Protein AF-A0A9W5RAD9-F1 (afdb_monomer_lite)

Structure (mmCIF, N/CA/C/O backbone):
data_AF-A0A9W5RAD9-F1
#
_entry.id   AF-A0A9W5RAD9-F1
#
loop_
_atom_site.group_PDB
_atom_site.id
_atom_site.type_symbol
_atom_site.label_atom_id
_atom_site.label_alt_id
_atom_site.label_comp_id
_atom_site.label_asym_id
_atom_site.label_entity_id
_atom_site.label_seq_id
_atom_site.pdbx_PDB_ins_code
_atom_site.Cartn_x
_atom_site.Cartn_y
_atom_site.Cartn_z
_atom_site.occupancy
_atom_site.B_iso_or_equiv
_atom_site.auth_seq_id
_atom_site.auth_comp_id
_atom_site.auth_asym_id
_atom_site.auth_atom_id
_atom_site.pdbx_PDB_model_num
ATOM 1 N N . MET A 1 1 ? -6.663 -8.500 -6.850 1.00 55.84 1 MET A N 1
ATOM 2 C CA . MET A 1 1 ? -5.506 -7.628 -6.579 1.00 55.84 1 MET A CA 1
ATOM 3 C C . MET A 1 1 ? -5.971 -6.633 -5.543 1.00 55.84 1 MET A C 1
ATOM 5 O O . MET A 1 1 ? -7.131 -6.242 -5.616 1.00 55.84 1 MET A O 1
ATOM 9 N N . SER A 1 2 ? -5.148 -6.354 -4.538 1.00 76.00 2 SER A N 1
ATOM 10 C CA . SER A 1 2 ? -5.442 -5.313 -3.553 1.00 76.00 2 SER A CA 1
ATOM 11 C C . SER A 1 2 ? -5.322 -3.934 -4.204 1.00 76.00 2 SER A C 1
ATOM 13 O O . SER A 1 2 ? -4.624 -3.770 -5.207 1.00 76.00 2 SER A O 1
ATOM 15 N N . GLU A 1 3 ? -5.977 -2.931 -3.631 1.00 85.19 3 GLU A N 1
ATOM 16 C CA . GLU A 1 3 ? -5.869 -1.535 -4.061 1.00 85.19 3 GLU A CA 1
ATOM 17 C C . GLU A 1 3 ? -4.415 -1.030 -4.004 1.00 85.19 3 GLU A C 1
ATOM 19 O O . GLU A 1 3 ? -4.012 -0.201 -4.820 1.00 85.19 3 GLU A O 1
ATOM 24 N N . PHE A 1 4 ? -3.601 -1.568 -3.087 1.00 88.69 4 PHE A N 1
ATOM 25 C CA . PHE A 1 4 ? -2.167 -1.286 -3.017 1.00 88.69 4 PHE A CA 1
ATOM 26 C C . PHE A 1 4 ? -1.401 -1.881 -4.197 1.00 88.69 4 PHE A C 1
ATOM 28 O O . PHE A 1 4 ? -0.567 -1.186 -4.772 1.00 88.69 4 PHE A O 1
ATOM 35 N N . ASP A 1 5 ? -1.710 -3.113 -4.615 1.00 88.62 5 ASP A N 1
ATOM 36 C CA . ASP A 1 5 ? -1.028 -3.747 -5.752 1.00 88.62 5 ASP A CA 1
ATOM 37 C C . ASP A 1 5 ? -1.188 -2.913 -7.027 1.00 88.62 5 ASP A C 1
ATOM 39 O O . ASP A 1 5 ? -0.223 -2.691 -7.759 1.00 88.62 5 ASP A O 1
ATOM 43 N N . GLU A 1 6 ? -2.415 -2.464 -7.308 1.00 88.88 6 GLU A N 1
ATOM 44 C CA . GLU A 1 6 ? -2.723 -1.663 -8.496 1.00 88.88 6 GLU A CA 1
ATOM 45 C C . GLU A 1 6 ? -2.035 -0.299 -8.438 1.00 88.88 6 GLU A C 1
ATOM 47 O O . GLU A 1 6 ? -1.457 0.153 -9.430 1.00 88.88 6 GLU A O 1
ATOM 52 N N . TYR A 1 7 ? -2.035 0.329 -7.262 1.00 88.44 7 TYR A N 1
ATOM 53 C CA . TYR A 1 7 ? -1.375 1.607 -7.043 1.00 88.44 7 TYR A CA 1
ATOM 54 C C . TYR A 1 7 ? 0.144 1.523 -7.234 1.00 88.44 7 TYR A C 1
ATOM 56 O O . TYR A 1 7 ? 0.706 2.291 -8.018 1.00 88.44 7 TYR A O 1
ATOM 64 N N . ILE A 1 8 ? 0.808 0.566 -6.586 1.00 88.38 8 ILE A N 1
ATOM 65 C CA . ILE A 1 8 ? 2.263 0.392 -6.673 1.00 88.38 8 ILE A CA 1
ATOM 66 C C . ILE A 1 8 ? 2.665 0.053 -8.107 1.00 88.38 8 ILE A C 1
ATOM 68 O O . ILE A 1 8 ? 3.559 0.691 -8.662 1.00 88.38 8 ILE A O 1
ATOM 72 N N . LYS A 1 9 ? 1.952 -0.872 -8.762 1.00 86.88 9 LYS A N 1
ATOM 73 C CA . LYS A 1 9 ? 2.199 -1.198 -10.175 1.00 86.88 9 LYS A CA 1
ATOM 74 C C . LYS A 1 9 ? 2.037 0.015 -11.078 1.00 86.88 9 LYS A C 1
ATOM 76 O O . LYS A 1 9 ? 2.831 0.181 -11.996 1.00 86.88 9 LYS A O 1
ATOM 81 N N . SER A 1 10 ? 1.060 0.884 -10.815 1.00 87.50 10 SER A N 1
ATOM 82 C CA . SER A 1 10 ? 0.908 2.123 -11.581 1.00 87.50 10 SER A CA 1
ATOM 83 C C . SER A 1 10 ? 2.100 3.070 -11.414 1.00 87.50 10 SER A C 1
ATOM 85 O O . SER A 1 10 ? 2.443 3.763 -12.362 1.00 87.50 10 SER A O 1
ATOM 87 N N . ILE A 1 11 ? 2.767 3.080 -10.253 1.00 84.69 11 ILE A N 1
ATOM 88 C CA . ILE A 1 11 ? 3.975 3.884 -10.011 1.00 84.69 11 ILE A CA 1
ATOM 89 C C . ILE A 1 11 ? 5.181 3.274 -10.723 1.00 84.69 11 ILE A C 1
ATOM 91 O O . ILE A 1 11 ? 5.898 3.990 -11.423 1.00 84.69 11 ILE A O 1
ATOM 95 N N . LEU A 1 12 ? 5.375 1.964 -10.571 1.00 85.00 12 LEU A N 1
ATOM 96 C CA . LEU A 1 12 ? 6.496 1.230 -11.160 1.00 85.00 12 LEU A CA 1
ATOM 97 C C . LEU A 1 12 ? 6.417 1.178 -12.689 1.00 85.00 12 LEU A C 1
ATOM 99 O O . LEU A 1 12 ? 7.448 1.235 -13.350 1.00 85.00 12 LEU A O 1
ATOM 103 N N . ALA A 1 13 ? 5.211 1.177 -13.264 1.00 82.50 13 ALA A N 1
ATOM 104 C CA . ALA A 1 13 ? 5.000 1.186 -14.712 1.00 82.50 13 ALA A CA 1
ATOM 105 C C . ALA A 1 13 ? 5.595 2.413 -15.427 1.00 82.50 13 ALA A C 1
ATOM 107 O O . ALA A 1 13 ? 5.849 2.348 -16.628 1.00 82.50 13 ALA A O 1
ATOM 108 N N . TYR A 1 14 ? 5.811 3.527 -14.718 1.00 75.94 14 TYR A N 1
ATOM 109 C CA . TYR A 1 14 ? 6.475 4.718 -15.266 1.00 75.94 14 TYR A CA 1
ATOM 110 C C . TYR A 1 14 ? 7.983 4.759 -14.984 1.00 75.94 14 TYR A C 1
ATOM 112 O O . TYR A 1 14 ? 8.640 5.728 -15.361 1.00 75.94 14 TYR A O 1
ATOM 120 N N . SER A 1 15 ? 8.531 3.750 -14.306 1.00 76.19 15 SER A N 1
ATOM 121 C CA . SER A 1 15 ? 9.950 3.675 -13.961 1.00 76.19 15 SER A CA 1
ATOM 122 C C . SER A 1 15 ? 10.720 2.843 -14.990 1.00 76.19 15 SER A C 1
ATOM 124 O O . SER A 1 15 ? 10.213 1.844 -15.490 1.00 76.19 15 SER A O 1
ATOM 126 N N . GLU A 1 16 ? 11.958 3.232 -15.302 1.00 81.88 16 GLU A N 1
ATOM 127 C CA . GLU A 1 16 ? 12.867 2.451 -16.162 1.00 81.88 16 GLU A CA 1
ATOM 128 C C . GLU A 1 16 ? 13.652 1.393 -15.354 1.00 81.88 16 GLU A C 1
ATOM 130 O O . GLU A 1 16 ? 14.777 1.038 -15.703 1.00 81.88 16 GLU A O 1
ATOM 135 N N . LEU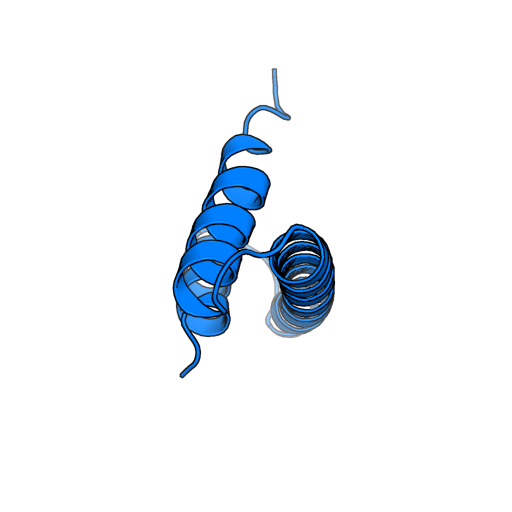 A 1 17 ? 13.080 0.923 -14.240 1.00 83.06 17 LEU A N 1
ATOM 136 C CA . LEU A 1 17 ? 13.693 -0.061 -13.349 1.00 83.06 17 LEU A CA 1
ATOM 137 C C . LEU A 1 17 ? 13.620 -1.465 -13.954 1.00 83.06 17 LEU A C 1
ATOM 139 O O . LEU A 1 17 ? 12.648 -1.808 -14.634 1.00 83.06 17 LEU A O 1
ATOM 143 N N . SER A 1 18 ? 14.628 -2.290 -13.675 1.00 87.06 18 SER A N 1
ATOM 144 C CA . SER A 1 18 ? 14.602 -3.714 -14.023 1.00 87.06 18 SER A CA 1
ATOM 145 C C . SER A 1 18 ? 13.550 -4.476 -13.213 1.00 87.06 18 SER A C 1
ATOM 147 O O . SER A 1 18 ? 13.140 -4.028 -12.146 1.00 87.06 18 SER A O 1
ATOM 149 N N . ASP A 1 19 ? 13.140 -5.657 -13.683 1.00 85.88 19 ASP A N 1
ATOM 150 C CA . ASP A 1 19 ? 12.122 -6.475 -13.002 1.00 85.88 19 ASP A CA 1
ATOM 151 C C . ASP A 1 19 ? 12.478 -6.762 -11.530 1.00 85.88 19 ASP A C 1
ATOM 153 O O . ASP A 1 19 ? 11.608 -6.748 -10.666 1.00 85.88 19 ASP A O 1
ATOM 157 N N . ILE A 1 20 ? 13.767 -6.965 -11.231 1.00 88.31 20 ILE A N 1
ATOM 158 C CA . ILE A 1 20 ? 14.255 -7.219 -9.866 1.00 88.31 20 ILE A CA 1
ATOM 159 C C . ILE A 1 20 ? 14.093 -5.969 -8.995 1.00 88.31 20 ILE A C 1
ATOM 161 O O . ILE A 1 20 ? 13.583 -6.055 -7.883 1.00 88.31 20 ILE A O 1
ATOM 165 N N . GLU A 1 21 ? 14.489 -4.804 -9.509 1.00 87.06 21 GLU A N 1
ATOM 166 C CA . GLU A 1 21 ? 14.352 -3.530 -8.794 1.00 87.06 21 GLU A CA 1
ATOM 167 C C . GLU A 1 21 ? 12.878 -3.147 -8.604 1.00 87.06 21 GLU A C 1
ATOM 169 O O . GLU A 1 21 ? 12.514 -2.580 -7.576 1.00 87.06 21 GLU A O 1
ATOM 174 N N . GLN A 1 22 ? 12.018 -3.472 -9.574 1.00 88.38 22 GLN A N 1
ATOM 175 C CA . GLN A 1 22 ? 10.577 -3.278 -9.451 1.00 88.38 22 GLN A CA 1
ATOM 176 C C . GLN A 1 22 ? 9.976 -4.175 -8.370 1.00 88.38 22 GLN A C 1
ATOM 178 O O . GLN A 1 22 ? 9.170 -3.683 -7.588 1.00 88.38 22 GLN A O 1
ATOM 183 N N . ASP A 1 23 ? 10.365 -5.448 -8.290 1.00 89.31 23 ASP A N 1
ATOM 184 C CA . ASP A 1 23 ? 9.875 -6.367 -7.254 1.00 89.31 23 ASP A CA 1
ATOM 185 C C . ASP A 1 23 ? 10.357 -5.966 -5.850 1.00 89.31 23 ASP A C 1
ATOM 187 O O . ASP A 1 23 ? 9.575 -5.991 -4.896 1.00 89.31 23 ASP A O 1
ATOM 191 N N . GLU A 1 24 ? 11.619 -5.547 -5.707 1.00 90.88 24 GLU A N 1
ATOM 192 C CA . GLU A 1 24 ? 12.153 -5.046 -4.433 1.00 90.88 24 GLU A CA 1
ATOM 193 C C . GLU A 1 24 ? 11.420 -3.779 -3.982 1.00 90.88 24 GLU A C 1
ATOM 195 O O . GLU A 1 24 ? 10.926 -3.706 -2.853 1.00 90.88 24 GLU A O 1
ATOM 200 N N . LEU A 1 25 ? 11.273 -2.808 -4.886 1.00 89.69 25 LEU A N 1
ATOM 201 C CA . LEU A 1 25 ? 10.558 -1.570 -4.597 1.00 89.69 25 LEU A CA 1
ATOM 202 C C . LEU A 1 25 ? 9.067 -1.828 -4.353 1.00 89.69 25 LEU A C 1
ATOM 204 O O . LEU A 1 25 ? 8.457 -1.180 -3.504 1.00 89.69 25 LEU A O 1
ATOM 208 N N . PHE A 1 26 ? 8.473 -2.804 -5.043 1.00 90.94 26 PHE A N 1
ATOM 209 C CA . PHE A 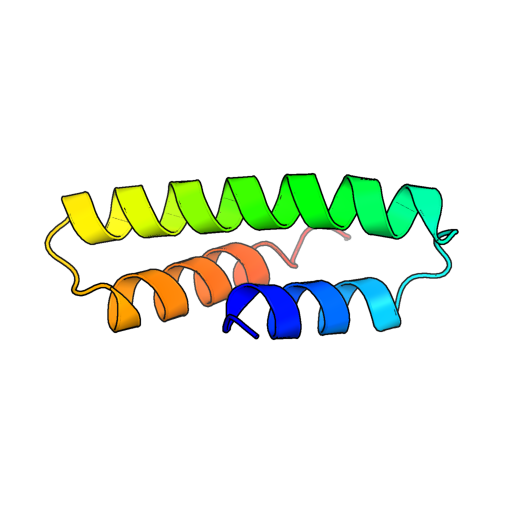1 26 ? 7.094 -3.212 -4.811 1.00 90.94 26 PHE A CA 1
ATOM 210 C C . PHE A 1 26 ? 6.890 -3.679 -3.371 1.00 90.94 26 PHE A C 1
ATOM 212 O O . PHE A 1 26 ? 5.952 -3.226 -2.714 1.00 90.94 26 PHE A O 1
ATOM 219 N N . LEU A 1 27 ? 7.768 -4.555 -2.876 1.00 90.94 27 LEU A N 1
ATOM 220 C CA . LEU A 1 27 ? 7.695 -5.076 -1.512 1.00 90.94 27 LEU A CA 1
ATOM 221 C C . LEU A 1 27 ? 7.869 -3.964 -0.475 1.00 90.94 27 LEU A C 1
ATOM 223 O O . LEU A 1 27 ? 7.056 -3.872 0.443 1.00 90.94 27 LEU A O 1
ATOM 227 N N . GLU A 1 28 ? 8.853 -3.077 -0.649 1.00 91.62 28 GLU A N 1
ATOM 228 C CA . GLU A 1 28 ? 9.047 -1.938 0.262 1.00 91.62 28 GLU A CA 1
ATOM 229 C C . GLU A 1 28 ? 7.822 -1.017 0.312 1.00 91.62 28 GLU A C 1
ATOM 231 O O . GLU A 1 28 ? 7.359 -0.635 1.390 1.00 91.62 28 GLU A O 1
ATOM 236 N N . MET A 1 29 ? 7.265 -0.667 -0.850 1.00 91.06 29 MET A N 1
ATOM 237 C CA . MET A 1 29 ? 6.083 0.194 -0.929 1.00 91.06 29 MET A CA 1
ATOM 238 C C . MET A 1 29 ? 4.848 -0.482 -0.332 1.00 91.06 29 MET A C 1
ATOM 240 O O . MET A 1 29 ? 4.043 0.174 0.332 1.00 91.06 29 MET A O 1
ATOM 244 N N . TYR A 1 30 ? 4.692 -1.786 -0.559 1.00 92.12 30 TYR A N 1
ATOM 245 C CA . TYR A 1 30 ? 3.576 -2.568 -0.040 1.00 92.12 30 TYR A CA 1
ATOM 246 C C . TYR A 1 30 ? 3.622 -2.689 1.484 1.00 92.12 30 TYR A C 1
ATOM 248 O O . TYR A 1 30 ? 2.595 -2.496 2.142 1.00 92.12 30 TYR A O 1
ATOM 256 N N . ASP A 1 31 ? 4.798 -2.950 2.052 1.00 92.62 31 ASP A N 1
ATOM 257 C CA . ASP A 1 31 ? 4.991 -2.985 3.502 1.00 92.62 31 ASP A CA 1
ATOM 258 C C . ASP A 1 31 ? 4.693 -1.615 4.117 1.00 92.62 31 ASP A C 1
ATOM 260 O O . ASP A 1 31 ? 3.913 -1.520 5.067 1.00 92.62 31 ASP A O 1
ATOM 264 N N . HIS A 1 32 ? 5.202 -0.535 3.516 1.00 91.25 32 HIS A N 1
ATOM 265 C CA . HIS A 1 32 ? 4.949 0.823 3.999 1.00 91.25 32 HIS A CA 1
ATOM 266 C C . HIS A 1 32 ? 3.459 1.200 3.962 1.00 91.25 32 HIS A C 1
ATOM 268 O O . HIS A 1 32 ? 2.922 1.740 4.931 1.00 91.25 32 HIS A O 1
ATOM 274 N N . LEU A 1 33 ? 2.761 0.899 2.863 1.00 92.31 33 LEU A N 1
ATOM 275 C CA . LEU A 1 33 ? 1.321 1.148 2.738 1.00 92.31 33 LEU A CA 1
ATOM 276 C C . LEU A 1 33 ? 0.509 0.340 3.755 1.00 92.31 33 LEU A C 1
ATOM 278 O O . LEU A 1 33 ? -0.478 0.851 4.289 1.00 92.31 33 LEU A O 1
ATOM 282 N N . ASN A 1 34 ? 0.923 -0.892 4.061 1.00 93.06 34 ASN A N 1
ATOM 283 C CA . ASN A 1 34 ? 0.280 -1.677 5.110 1.00 93.06 34 ASN A CA 1
ATOM 284 C C . ASN A 1 34 ? 0.528 -1.108 6.504 1.00 93.06 34 ASN A C 1
ATOM 286 O O . ASN A 1 34 ? -0.428 -1.037 7.272 1.00 93.06 34 ASN A O 1
ATOM 290 N N . SER A 1 35 ? 1.739 -0.639 6.812 1.00 93.94 35 SER A N 1
ATOM 291 C CA . SER A 1 35 ? 2.00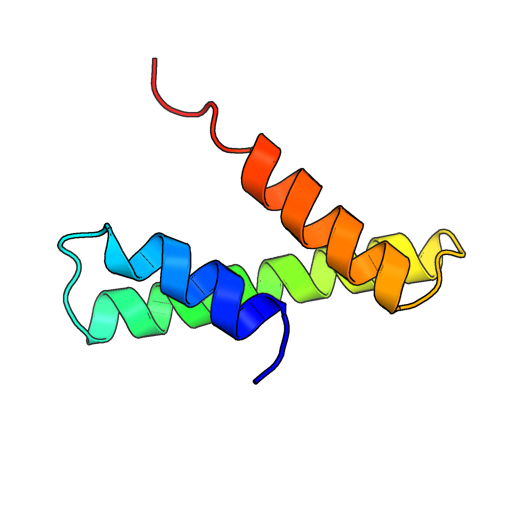3 0.053 8.079 1.00 93.94 35 SER A CA 1
ATOM 292 C C . SER A 1 35 ? 1.121 1.295 8.235 1.00 93.94 35 SER A C 1
ATOM 294 O O . SER A 1 35 ? 0.450 1.443 9.251 1.00 93.94 35 SER A O 1
ATOM 296 N N . LEU A 1 36 ? 1.016 2.137 7.198 1.00 92.62 36 LEU A N 1
ATOM 297 C CA . LEU A 1 36 ? 0.128 3.309 7.211 1.00 92.62 36 LEU A CA 1
ATOM 298 C C . LEU A 1 36 ? -1.343 2.921 7.402 1.00 92.62 36 LEU A C 1
ATOM 300 O O . LEU A 1 36 ? -2.072 3.562 8.159 1.00 92.62 36 LEU A O 1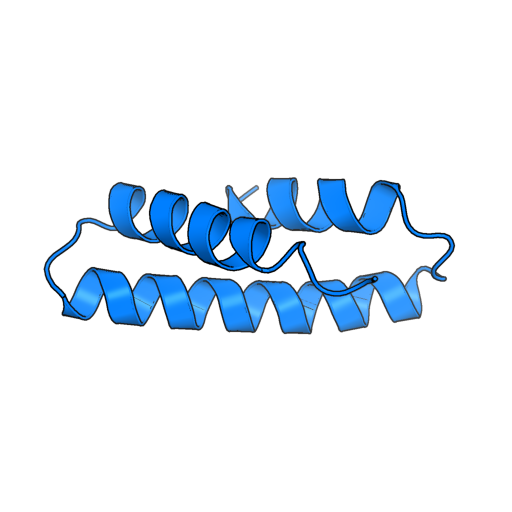
ATOM 304 N N . LYS A 1 37 ? -1.798 1.867 6.717 1.00 94.38 37 LYS A N 1
ATOM 305 C CA . LYS A 1 37 ? -3.157 1.342 6.878 1.00 94.38 37 LYS A CA 1
ATOM 306 C C . LYS A 1 37 ? -3.411 0.931 8.325 1.00 94.38 37 LYS A C 1
ATOM 308 O O . LYS A 1 37 ? -4.437 1.310 8.879 1.00 94.38 37 LYS A O 1
ATOM 313 N N . GLU A 1 38 ? -2.502 0.170 8.927 1.00 94.44 38 GLU A N 1
ATOM 314 C CA . GLU A 1 38 ? -2.626 -0.264 10.319 1.00 94.44 38 GLU A CA 1
ATOM 315 C C . GLU A 1 38 ? -2.681 0.933 11.270 1.00 94.44 38 GLU A C 1
ATOM 317 O O . GLU A 1 38 ? -3.619 1.021 12.058 1.00 94.44 38 GLU A O 1
ATOM 322 N N . GLU A 1 39 ? -1.797 1.920 11.114 1.00 95.00 39 GLU A N 1
ATOM 323 C CA . GLU A 1 39 ? -1.825 3.153 11.913 1.00 95.00 39 GLU A CA 1
ATOM 324 C C . GLU A 1 39 ? -3.159 3.909 11.798 1.00 95.00 39 GLU A C 1
ATOM 326 O O . GLU A 1 39 ? -3.682 4.432 12.786 1.00 95.00 39 GLU A O 1
ATOM 331 N N . TYR A 1 40 ? -3.746 3.986 10.600 1.00 94.62 40 TYR A N 1
ATOM 332 C CA . TYR A 1 40 ? -5.048 4.631 10.409 1.00 94.62 40 TYR A CA 1
ATOM 333 C C . TYR A 1 40 ? -6.204 3.806 10.976 1.00 94.62 40 TYR A C 1
ATOM 335 O O . TYR A 1 40 ? -7.158 4.377 11.513 1.00 94.62 40 TYR A O 1
ATOM 343 N N . MET A 1 41 ? -6.122 2.478 10.910 1.00 94.50 41 MET A N 1
ATOM 344 C CA . MET A 1 41 ? -7.086 1.598 11.570 1.00 94.50 41 MET A CA 1
ATOM 345 C C . MET A 1 41 ? -7.011 1.732 13.095 1.00 94.50 41 MET A C 1
ATOM 347 O O . MET A 1 41 ? -8.050 1.805 13.750 1.00 94.50 41 MET A O 1
ATOM 351 N N . GLU A 1 42 ? -5.811 1.862 13.666 1.00 96.12 42 GLU A N 1
ATOM 352 C CA . GLU A 1 42 ? -5.609 2.138 15.096 1.00 96.12 42 GLU A CA 1
ATOM 353 C C . GLU A 1 42 ? -6.171 3.504 15.519 1.00 96.12 42 GLU A C 1
ATOM 355 O O . GLU A 1 42 ? -6.651 3.663 16.642 1.00 96.12 42 GLU A O 1
ATOM 360 N N . GLN A 1 43 ? -6.206 4.478 14.606 1.00 94.38 43 GLN A N 1
ATOM 361 C CA . GLN A 1 43 ? -6.876 5.771 14.809 1.00 94.38 43 GLN A CA 1
ATOM 362 C C . GLN A 1 43 ? -8.413 5.684 14.739 1.00 94.38 43 GLN A C 1
ATOM 364 O O . GLN A 1 43 ? -9.095 6.700 14.891 1.00 94.38 43 GLN A O 1
ATOM 369 N N . GLY A 1 44 ? -8.971 4.489 14.531 1.00 95.44 44 GLY A N 1
ATOM 370 C CA . GLY A 1 44 ? -10.410 4.233 14.497 1.00 95.44 44 GLY A CA 1
ATOM 371 C C . GLY A 1 44 ? -11.039 4.321 13.106 1.00 95.44 44 GLY A C 1
ATOM 372 O O . GLY A 1 44 ? -12.267 4.320 13.009 1.00 95.44 44 GLY A O 1
ATOM 373 N N . MET A 1 45 ? -10.238 4.398 12.036 1.00 95.19 45 MET A N 1
ATOM 374 C CA . MET A 1 45 ? -10.754 4.324 10.665 1.00 95.19 45 MET A CA 1
ATOM 375 C C . MET A 1 45 ? -11.119 2.888 10.304 1.00 95.19 45 MET A C 1
ATOM 377 O O . MET A 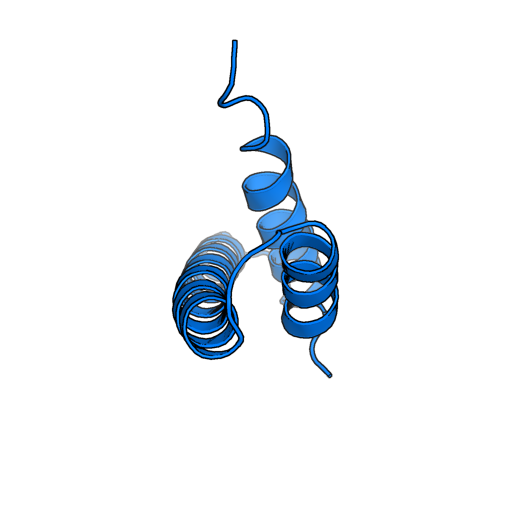1 45 ? -10.501 1.930 10.771 1.00 95.19 45 MET A O 1
ATOM 381 N N . ASN A 1 46 ? -12.109 2.723 9.429 1.00 93.94 46 ASN A N 1
ATOM 382 C CA . ASN A 1 46 ? -12.348 1.407 8.845 1.00 93.94 46 ASN A CA 1
ATOM 383 C C . ASN A 1 46 ? -11.275 1.077 7.794 1.00 93.94 46 ASN A C 1
ATOM 385 O O . ASN A 1 46 ? -10.611 1.965 7.264 1.00 93.94 46 ASN A O 1
ATOM 389 N N . GLU A 1 47 ? -11.125 -0.205 7.466 1.00 90.31 47 GLU A N 1
ATOM 390 C CA . GLU A 1 47 ? -10.092 -0.688 6.540 1.00 90.31 47 GLU A CA 1
ATOM 391 C C . GLU A 1 47 ? -10.092 0.059 5.196 1.00 90.31 47 GLU A C 1
ATOM 393 O O . GLU A 1 47 ? -9.039 0.452 4.704 1.00 90.31 47 GLU A O 1
ATOM 398 N N . LYS A 1 48 ? -11.270 0.338 4.628 1.00 90.88 48 LYS A N 1
ATOM 399 C CA . LYS A 1 48 ? -11.383 1.036 3.342 1.00 90.88 48 LYS A CA 1
ATOM 400 C C . LYS A 1 48 ? -10.916 2.492 3.429 1.00 90.88 48 LYS A C 1
ATOM 402 O O . LYS A 1 48 ? -10.250 2.981 2.519 1.00 90.88 48 LYS A O 1
ATOM 407 N N . GLU A 1 49 ? -11.263 3.184 4.512 1.00 93.12 49 GLU A N 1
ATOM 408 C CA . GLU A 1 49 ? -10.792 4.547 4.786 1.00 93.12 49 GLU A CA 1
ATOM 409 C C . GLU A 1 49 ? -9.280 4.579 5.015 1.00 93.12 49 GLU A C 1
ATOM 411 O O . GLU A 1 49 ? -8.595 5.437 4.460 1.00 93.12 49 GLU A O 1
ATOM 416 N N . ALA A 1 50 ? -8.758 3.616 5.773 1.00 94.56 50 ALA A N 1
ATOM 417 C CA . ALA A 1 50 ? -7.335 3.476 6.042 1.00 94.56 50 ALA A CA 1
ATOM 418 C C . ALA A 1 50 ? -6.529 3.202 4.764 1.00 94.56 50 ALA A C 1
ATOM 420 O O . ALA A 1 50 ? -5.509 3.848 4.545 1.00 94.56 50 ALA A O 1
ATOM 421 N N . ILE A 1 51 ? -7.014 2.320 3.882 1.00 91.62 51 ILE A N 1
ATOM 422 C CA . ILE A 1 51 ? -6.405 2.042 2.570 1.00 91.62 51 ILE A CA 1
ATOM 423 C C . ILE A 1 51 ? -6.374 3.307 1.709 1.00 91.62 51 ILE A C 1
ATOM 425 O O . ILE A 1 51 ? -5.321 3.678 1.190 1.00 91.62 51 ILE A O 1
ATOM 429 N N . TYR A 1 52 ? -7.509 4.003 1.580 1.00 91.12 52 TYR A N 1
ATOM 430 C CA . TYR A 1 52 ? -7.580 5.235 0.791 1.00 91.12 52 TYR A CA 1
ATOM 431 C C . TYR A 1 52 ? -6.623 6.303 1.332 1.00 91.12 52 TYR A C 1
ATOM 433 O O . TYR A 1 52 ? -5.903 6.946 0.566 1.00 91.12 52 TYR A O 1
ATOM 441 N N . LYS A 1 53 ? -6.576 6.462 2.657 1.00 91.25 53 LYS A N 1
ATOM 442 C CA . LYS A 1 53 ? -5.712 7.439 3.315 1.00 91.25 53 LYS A CA 1
ATOM 443 C C . LYS A 1 53 ? -4.233 7.068 3.230 1.00 91.25 53 LYS A C 1
ATOM 445 O O . LYS A 1 53 ? -3.418 7.960 3.030 1.00 91.25 53 LYS A O 1
ATOM 450 N N . ALA A 1 54 ? -3.887 5.783 3.301 1.00 92.69 54 ALA A N 1
ATOM 451 C CA . ALA A 1 54 ? -2.528 5.293 3.080 1.00 92.69 54 ALA A CA 1
ATOM 452 C C . ALA A 1 54 ? -2.047 5.612 1.660 1.00 92.69 54 ALA A C 1
ATOM 454 O O . ALA A 1 54 ? -0.988 6.213 1.503 1.00 92.69 54 ALA A O 1
ATOM 455 N N . ILE A 1 55 ? -2.860 5.318 0.637 1.00 89.94 55 ILE A N 1
ATOM 456 C CA . ILE A 1 55 ? -2.546 5.660 -0.762 1.00 89.94 55 ILE A CA 1
ATOM 457 C C . ILE A 1 55 ? -2.411 7.175 -0.940 1.00 89.94 55 ILE A C 1
ATOM 459 O O . ILE A 1 55 ? -1.471 7.630 -1.591 1.00 89.94 55 ILE A O 1
ATOM 463 N N . GLN A 1 56 ? -3.321 7.968 -0.363 1.00 88.56 56 GLN A N 1
ATOM 464 C CA . GLN A 1 56 ? -3.229 9.427 -0.430 1.00 88.56 56 GLN A CA 1
ATOM 465 C C . GLN A 1 56 ? -1.966 9.949 0.249 1.00 88.56 56 GLN A C 1
ATOM 467 O O . GLN A 1 56 ? -1.246 10.720 -0.365 1.00 88.56 56 GLN A O 1
ATOM 472 N N . SER A 1 57 ? -1.673 9.521 1.476 1.00 86.62 57 SER A N 1
ATOM 473 C CA . SER A 1 57 ? -0.512 10.002 2.231 1.00 86.62 57 SER A CA 1
ATOM 474 C C . SER A 1 57 ? 0.801 9.594 1.564 1.00 86.62 57 SER A C 1
ATOM 476 O O . SER A 1 57 ? 1.749 10.378 1.520 1.00 86.62 57 SER A O 1
ATOM 478 N N . PHE A 1 58 ? 0.849 8.391 0.992 1.00 85.94 58 PHE A N 1
ATOM 479 C CA . PHE A 1 58 ? 1.986 7.920 0.211 1.00 85.94 58 PHE A CA 1
ATOM 480 C C . PHE A 1 58 ? 2.140 8.712 -1.098 1.00 85.94 58 PHE A C 1
ATOM 482 O O . PHE A 1 58 ? 3.235 9.144 -1.451 1.00 85.94 58 PHE A O 1
ATOM 489 N N . GLY A 1 59 ? 1.034 8.965 -1.804 1.00 74.31 59 GLY A N 1
ATOM 490 C CA . GLY A 1 59 ? 1.015 9.718 -3.058 1.00 74.31 59 GLY A CA 1
ATOM 491 C C . GLY A 1 59 ? 1.257 11.216 -2.899 1.00 74.31 59 GLY A C 1
ATOM 492 O O . GLY A 1 59 ? 1.896 11.811 -3.756 1.00 74.31 59 GLY A O 1
ATOM 493 N N . GLU A 1 60 ? 0.805 11.831 -1.810 1.00 64.00 60 GLU A N 1
ATOM 494 C CA . GLU A 1 60 ? 1.088 13.230 -1.460 1.00 64.00 60 GLU A CA 1
ATOM 495 C C . GLU A 1 60 ? 2.552 13.431 -1.060 1.00 64.00 60 GLU A C 1
ATOM 497 O O . GLU A 1 60 ? 3.089 14.526 -1.224 1.00 64.00 60 GLU A O 1
ATOM 502 N N . SER A 1 61 ? 3.243 12.358 -0.660 1.00 55.91 61 SER A N 1
ATOM 503 C CA . SER A 1 61 ? 4.703 12.352 -0.547 1.00 55.91 61 SER A CA 1
ATOM 504 C C . SER A 1 61 ? 5.410 12.563 -1.904 1.00 55.91 61 SER A C 1
ATOM 506 O O . SER A 1 61 ? 6.601 12.874 -1.929 1.00 55.91 61 SER A O 1
ATOM 508 N N . LYS A 1 62 ? 4.699 12.519 -3.054 1.00 48.84 62 LYS A N 1
ATOM 509 C CA . LYS A 1 62 ? 5.216 12.933 -4.383 1.00 48.84 62 LYS A CA 1
ATOM 510 C C . LYS A 1 62 ? 5.366 14.454 -4.557 1.00 48.84 62 LYS A C 1
ATOM 512 O O . LYS A 1 62 ? 5.074 15.002 -5.620 1.00 48.84 62 LYS A O 1
ATOM 517 N N . VAL A 1 63 ? 5.944 15.133 -3.574 1.00 47.50 63 VAL A N 1
ATOM 518 C CA . VAL A 1 63 ? 6.782 16.306 -3.853 1.00 47.50 63 VAL A CA 1
ATOM 519 C C . VAL A 1 63 ? 8.121 16.109 -3.153 1.00 47.50 63 VAL A C 1
ATOM 521 O O . VAL A 1 63 ? 8.486 16.842 -2.242 1.00 47.50 63 VAL A O 1
ATOM 524 N N . ILE A 1 64 ? 8.875 15.100 -3.584 1.00 47.34 64 ILE A N 1
ATOM 525 C CA . ILE A 1 64 ? 10.323 15.097 -3.387 1.00 47.34 64 ILE A CA 1
ATOM 526 C C . ILE A 1 64 ? 10.957 15.051 -4.773 1.00 47.34 64 ILE A C 1
ATOM 528 O O . ILE A 1 64 ? 10.922 14.033 -5.460 1.00 47.34 64 ILE A O 1
ATOM 532 N N . GLY A 1 65 ? 11.458 16.215 -5.190 1.00 41.34 65 GLY A N 1
ATOM 533 C CA . GLY A 1 65 ? 12.093 16.454 -6.483 1.00 41.34 65 GLY A CA 1
ATOM 534 C C . GLY A 1 65 ? 11.895 17.892 -6.966 1.00 41.34 65 GLY A C 1
ATOM 535 O O . GLY A 1 65 ? 11.223 18.101 -7.973 1.00 41.34 65 GLY A O 1
ATOM 536 N N . VAL A 1 66 ? 12.444 18.871 -6.234 1.00 35.28 66 VAL A N 1
ATOM 537 C CA . VAL A 1 66 ? 12.784 20.201 -6.784 1.00 35.28 66 VAL A CA 1
ATOM 538 C C . VAL A 1 66 ? 14.291 20.266 -6.961 1.00 35.28 66 VAL A C 1
ATOM 540 O O . VAL A 1 66 ? 14.983 19.758 -6.049 1.00 35.28 66 VAL A O 1
#

InterPro domains:
  IPR047928 Permease prefix domain 1 [NF038403] (21-61)

Foldseek 3Di:
DDPLQVLLCVVCVPDPDDPVVSVVSSVVSVVQLVVQLVVVVVVVDDSVVSNVVSSVVVVVVPPPDD

Secondary structure (DSSP, 8-state):
--HHHHHHHHHHTTS---HHHHHHHHHHHHHHHHHHHHHHHHTT--HHHHHHHHHHHHHHT-----

Organism: NCBI:txid1053242

pLDDT: mean 84.42, std 14.11, range [35.28, 96.12]

Sequence (66 aa):
MSEFDEYIKSILAYSELSDIEQDELFLEMY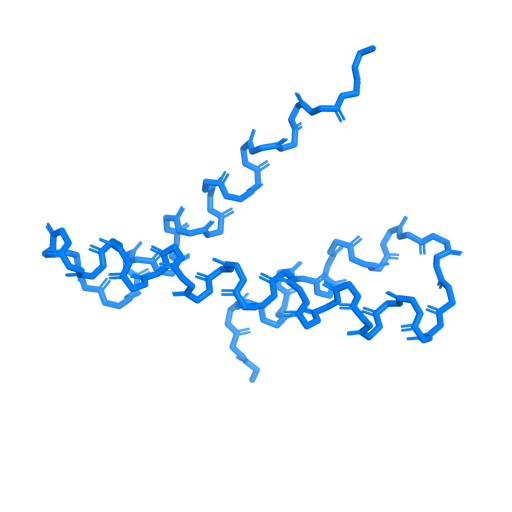DHLNSLKEEYMEQGMNEKEAIYKAIQSFGESKVIGV

Radius of gyration: 12.54 Å; chains: 1; bounding box: 27×28×31 Å